Protein AF-A0A931NSG3-F1 (afdb_monomer_lite)

Sequence (64 aa):
PHDTAQILSNYGVMVRAGWHCAEPVLTKRKIGPAVRVSLMFYNTRSEINYLVSILGKIRKEMGL

Structure (mmCIF, N/CA/C/O backbone):
data_AF-A0A931NSG3-F1
#
_entry.id   AF-A0A931NSG3-F1
#
loop_
_atom_site.group_PDB
_atom_site.id
_atom_site.type_symbol
_atom_site.label_atom_id
_atom_site.label_alt_id
_atom_site.label_comp_id
_atom_site.label_asym_id
_atom_site.label_entity_id
_atom_site.label_seq_id
_atom_site.pdbx_PDB_ins_code
_atom_site.Cartn_x
_atom_site.Cartn_y
_atom_site.Cartn_z
_atom_site.occupancy
_atom_site.B_iso_or_equiv
_atom_site.auth_seq_id
_atom_site.auth_comp_id
_atom_site.auth_asym_id
_atom_site.auth_atom_id
_atom_site.pdbx_PDB_model_num
ATOM 1 N N . PRO A 1 1 ? 8.334 8.050 -1.388 1.00 75.56 1 PRO A N 1
ATOM 2 C CA . PRO A 1 1 ? 7.441 6.873 -1.202 1.00 75.56 1 PRO A CA 1
ATOM 3 C C . PRO A 1 1 ? 7.890 5.929 -0.074 1.00 75.56 1 PRO A C 1
ATOM 5 O O . PRO A 1 1 ? 7.031 5.337 0.571 1.00 75.56 1 PRO A O 1
ATOM 8 N N . HIS A 1 2 ? 9.201 5.777 0.161 1.00 84.00 2 HIS A N 1
ATOM 9 C CA . HIS A 1 2 ? 9.717 4.929 1.241 1.00 84.00 2 HIS A CA 1
ATOM 10 C C . HIS A 1 2 ? 9.254 5.411 2.627 1.00 84.00 2 HIS A C 1
ATOM 12 O O . HIS A 1 2 ? 8.710 4.614 3.383 1.00 84.00 2 HIS A O 1
ATOM 18 N N . ASP A 1 3 ? 9.339 6.717 2.900 1.00 88.94 3 ASP A N 1
ATOM 19 C CA . ASP A 1 3 ? 8.919 7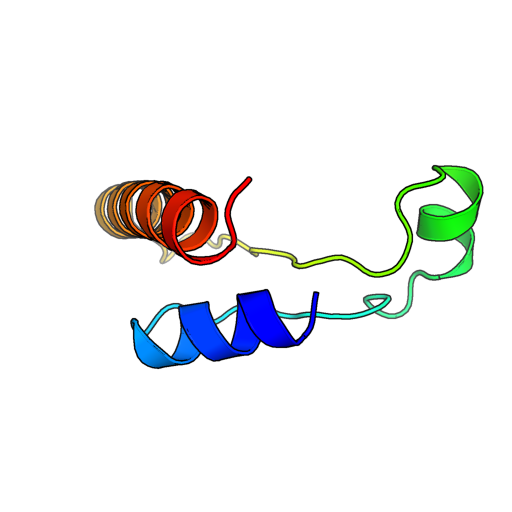.304 4.185 1.00 88.94 3 ASP A CA 1
ATOM 20 C C . ASP A 1 3 ? 7.442 7.038 4.479 1.00 88.94 3 ASP A C 1
ATOM 22 O O . ASP A 1 3 ? 7.086 6.559 5.549 1.00 88.94 3 ASP A O 1
ATOM 26 N N . THR A 1 4 ? 6.570 7.245 3.487 1.00 90.56 4 THR A N 1
ATOM 27 C CA . THR A 1 4 ? 5.136 6.952 3.609 1.00 90.56 4 THR A CA 1
ATOM 28 C C . THR A 1 4 ? 4.878 5.482 3.952 1.00 90.56 4 THR A C 1
ATOM 30 O O . THR A 1 4 ? 4.024 5.194 4.785 1.00 90.56 4 THR A O 1
ATOM 33 N N . ALA A 1 5 ? 5.609 4.542 3.342 1.00 92.88 5 ALA A N 1
ATOM 34 C CA . ALA A 1 5 ? 5.466 3.120 3.652 1.00 92.88 5 ALA A CA 1
ATOM 35 C C . ALA A 1 5 ? 5.992 2.768 5.051 1.00 92.88 5 ALA A C 1
ATOM 37 O O . ALA A 1 5 ? 5.376 1.960 5.742 1.00 92.88 5 ALA A O 1
ATOM 38 N N . GLN A 1 6 ? 7.082 3.399 5.486 1.00 92.88 6 GLN A N 1
ATOM 39 C CA . GLN A 1 6 ? 7.625 3.221 6.830 1.00 92.88 6 GLN A CA 1
ATOM 40 C C . GLN A 1 6 ? 6.664 3.758 7.901 1.00 92.88 6 GLN A C 1
ATOM 42 O O . GLN A 1 6 ? 6.386 3.063 8.876 1.00 92.88 6 GLN A O 1
ATOM 47 N N . ILE A 1 7 ? 6.081 4.942 7.691 1.00 92.69 7 ILE A N 1
ATOM 48 C CA . ILE A 1 7 ? 5.073 5.509 8.596 1.00 92.69 7 ILE A CA 1
ATOM 49 C C . ILE A 1 7 ? 3.829 4.610 8.645 1.00 92.69 7 ILE A C 1
ATOM 51 O O . ILE A 1 7 ? 3.358 4.280 9.730 1.00 92.69 7 ILE A O 1
ATOM 55 N N . LEU A 1 8 ? 3.321 4.149 7.495 1.00 93.69 8 LEU A N 1
ATOM 56 C CA . LEU A 1 8 ? 2.194 3.205 7.447 1.00 93.69 8 LEU A CA 1
ATOM 57 C C . LEU A 1 8 ? 2.496 1.906 8.208 1.00 93.69 8 LEU A C 1
ATOM 59 O O . LEU A 1 8 ? 1.634 1.424 8.944 1.00 93.69 8 LEU A O 1
ATOM 63 N N . SER A 1 9 ? 3.723 1.387 8.105 1.00 94.50 9 SER A N 1
ATOM 64 C CA . SER A 1 9 ? 4.157 0.206 8.856 1.00 94.50 9 SER A CA 1
ATOM 65 C C . SER A 1 9 ? 4.105 0.423 10.371 1.00 94.50 9 SER A C 1
ATOM 67 O O . SER A 1 9 ? 3.711 -0.492 11.091 1.00 94.50 9 SER A O 1
ATOM 69 N N . ASN A 1 10 ? 4.436 1.621 10.865 1.00 93.81 10 ASN A N 1
ATOM 70 C CA . ASN A 1 10 ? 4.327 1.954 12.293 1.00 93.81 10 ASN A CA 1
ATOM 71 C C . ASN A 1 10 ? 2.869 1.950 12.785 1.00 93.81 10 ASN A C 1
ATOM 73 O O . ASN A 1 10 ? 2.608 1.657 13.948 1.00 93.81 10 ASN A O 1
ATOM 77 N N . TYR A 1 11 ? 1.917 2.226 11.891 1.00 94.56 11 TYR A N 1
ATOM 78 C CA . TYR A 1 11 ? 0.479 2.113 12.147 1.00 94.56 11 TYR A CA 1
ATOM 79 C C . TYR A 1 11 ? -0.078 0.702 11.870 1.00 94.56 11 TYR A C 1
ATOM 81 O O . TYR A 1 11 ? -1.291 0.515 11.834 1.00 94.56 11 TYR A O 1
ATOM 89 N N . GLY A 1 12 ? 0.781 -0.301 11.646 1.00 95.50 12 GLY A N 1
ATOM 90 C CA . GLY A 1 12 ? 0.363 -1.677 11.358 1.00 95.50 12 GLY A CA 1
ATOM 91 C C . GLY A 1 12 ? -0.234 -1.879 9.960 1.00 95.50 12 GLY A C 1
ATOM 92 O O . GLY A 1 12 ? -0.832 -2.918 9.689 1.00 95.50 12 GLY A O 1
ATOM 93 N N . VAL A 1 13 ? -0.079 -0.909 9.055 1.00 96.19 13 VAL A N 1
ATOM 94 C CA . VAL A 1 13 ? -0.587 -0.976 7.681 1.00 96.19 13 VAL A CA 1
ATOM 95 C C . VAL A 1 13 ? 0.546 -1.366 6.736 1.00 96.19 13 VAL A C 1
ATOM 97 O O . VAL A 1 13 ? 1.414 -0.562 6.399 1.00 96.19 13 VAL A O 1
ATOM 100 N N . MET A 1 14 ? 0.530 -2.614 6.273 1.00 95.44 14 MET A N 1
ATOM 101 C CA . MET A 1 14 ? 1.567 -3.135 5.383 1.00 95.44 14 MET A CA 1
ATOM 102 C C . MET A 1 14 ? 1.284 -2.764 3.924 1.00 95.44 14 MET A C 1
ATOM 104 O O . MET A 1 14 ? 0.259 -3.129 3.349 1.00 95.44 14 MET A O 1
ATOM 108 N N . VAL A 1 15 ? 2.227 -2.059 3.301 1.00 96.19 15 VAL A N 1
ATOM 109 C CA . VAL A 1 15 ? 2.169 -1.632 1.895 1.00 96.19 15 VAL A CA 1
ATOM 110 C C . VAL A 1 15 ? 3.506 -1.882 1.212 1.00 96.19 15 VAL A C 1
ATOM 112 O O . VAL A 1 15 ? 4.517 -2.117 1.871 1.00 96.19 15 VAL A O 1
ATOM 115 N N . ARG A 1 16 ? 3.543 -1.798 -0.122 1.00 97.38 16 ARG A N 1
ATOM 116 C CA . ARG A 1 16 ? 4.806 -1.852 -0.867 1.00 97.38 16 ARG A CA 1
ATOM 117 C C . ARG A 1 16 ? 5.143 -0.487 -1.441 1.00 97.38 16 ARG A C 1
ATOM 119 O O . ARG A 1 16 ? 4.291 0.115 -2.084 1.00 97.38 16 ARG A O 1
ATOM 126 N N . ALA A 1 17 ? 6.381 -0.036 -1.262 1.00 96.88 17 ALA A N 1
ATOM 127 C CA . ALA A 1 17 ? 6.927 1.146 -1.925 1.00 96.88 17 ALA A CA 1
ATOM 128 C C . ALA A 1 17 ? 7.905 0.758 -3.044 1.00 96.88 17 ALA A C 1
ATOM 130 O O . ALA A 1 17 ? 8.532 -0.301 -2.988 1.00 96.88 17 ALA A O 1
ATOM 131 N N . GLY A 1 18 ? 8.041 1.622 -4.050 1.00 96.69 18 GLY A N 1
ATOM 132 C CA . GLY A 1 18 ? 9.075 1.543 -5.084 1.00 96.69 18 GLY A CA 1
ATOM 133 C C . GLY A 1 18 ? 8.509 1.524 -6.502 1.00 96.69 18 GLY A C 1
ATOM 134 O O . GLY A 1 18 ? 7.412 2.007 -6.760 1.00 96.69 18 GLY A O 1
ATOM 135 N N . TRP A 1 19 ? 9.272 0.952 -7.431 1.00 97.50 19 TRP A N 1
ATOM 136 C CA . TRP A 1 19 ? 8.885 0.837 -8.843 1.00 97.50 19 TRP A CA 1
ATOM 137 C C . TRP A 1 19 ? 7.955 -0.340 -9.141 1.00 97.50 19 TRP A C 1
ATOM 139 O O . TRP A 1 19 ? 7.463 -0.473 -10.256 1.00 97.50 19 TRP A O 1
ATOM 149 N N . HIS A 1 20 ? 7.744 -1.228 -8.166 1.00 96.75 20 HIS A N 1
ATOM 150 C CA . HIS A 1 20 ? 6.905 -2.427 -8.301 1.00 96.75 20 HIS A CA 1
ATOM 151 C C . HIS A 1 20 ? 7.272 -3.312 -9.505 1.00 96.75 20 HIS A C 1
ATOM 153 O O . HIS A 1 20 ? 6.390 -3.929 -10.099 1.00 96.75 20 HIS A O 1
ATOM 159 N N . CYS A 1 21 ? 8.560 -3.342 -9.872 1.00 97.12 21 CYS A N 1
ATOM 160 C CA . CYS A 1 21 ? 9.070 -4.018 -11.071 1.00 97.12 21 CYS A CA 1
ATOM 161 C C . CYS A 1 21 ? 8.404 -3.542 -12.381 1.00 97.12 21 CYS A C 1
ATOM 163 O O . CYS A 1 21 ? 8.374 -4.273 -13.364 1.00 97.12 21 CYS A O 1
ATOM 165 N N . ALA A 1 22 ? 7.861 -2.321 -12.395 1.00 97.38 22 ALA A N 1
ATOM 166 C CA . ALA A 1 22 ? 7.082 -1.750 -13.493 1.00 97.38 22 ALA A CA 1
ATOM 167 C C . ALA A 1 22 ? 7.543 -0.323 -13.855 1.00 97.38 22 ALA A C 1
ATOM 169 O O . ALA A 1 22 ? 6.740 0.517 -14.272 1.00 97.38 22 ALA A O 1
ATOM 170 N N . GLU A 1 23 ? 8.841 -0.046 -13.701 1.00 97.88 23 GLU A N 1
ATOM 171 C CA . GLU A 1 23 ? 9.448 1.267 -13.950 1.00 97.88 23 GLU A CA 1
ATOM 172 C C . GLU A 1 23 ? 9.082 1.876 -15.317 1.00 97.88 23 GLU A C 1
ATOM 174 O O . GLU A 1 23 ? 8.614 3.018 -15.324 1.00 97.88 23 GLU A O 1
ATOM 179 N N . PRO A 1 24 ? 9.146 1.152 -16.460 1.00 98.12 24 PRO A N 1
ATOM 180 C CA . PRO A 1 24 ? 8.821 1.750 -17.758 1.00 98.12 24 PRO A CA 1
ATOM 181 C C . PRO A 1 24 ? 7.402 2.337 -17.826 1.00 98.12 24 PRO A C 1
ATOM 183 O O . PRO A 1 24 ? 7.179 3.400 -18.408 1.00 98.12 24 PRO A O 1
ATOM 186 N N . VAL A 1 25 ? 6.427 1.669 -17.199 1.00 97.81 25 VAL A N 1
ATOM 187 C CA . VAL A 1 25 ? 5.022 2.103 -17.194 1.00 97.81 25 VAL A CA 1
ATOM 188 C C . VAL A 1 25 ? 4.821 3.310 -16.280 1.00 97.81 25 VAL A C 1
ATOM 190 O O . VAL A 1 25 ? 4.136 4.261 -16.663 1.00 97.81 25 VAL A O 1
ATOM 193 N N . LEU A 1 26 ? 5.419 3.291 -15.086 1.00 97.50 26 LEU A N 1
ATOM 194 C CA . LEU A 1 26 ? 5.314 4.383 -14.114 1.00 97.50 26 LEU A CA 1
ATOM 195 C C . LEU A 1 26 ? 5.980 5.666 -14.625 1.00 97.50 26 LEU A C 1
ATOM 197 O O . LEU A 1 26 ? 5.425 6.755 -14.450 1.00 97.50 26 LEU A O 1
ATOM 201 N N . THR A 1 27 ? 7.110 5.536 -15.324 1.00 97.50 27 THR A N 1
ATOM 202 C CA . THR A 1 27 ? 7.805 6.654 -15.973 1.00 97.50 27 THR A CA 1
ATOM 203 C C . THR A 1 27 ? 6.994 7.213 -17.139 1.00 97.50 27 THR A C 1
ATOM 205 O O . THR A 1 27 ? 6.758 8.420 -17.189 1.00 97.50 27 THR A O 1
ATOM 208 N N . LYS A 1 28 ? 6.452 6.358 -18.024 1.00 98.12 28 LYS A N 1
ATOM 209 C CA . LYS A 1 28 ? 5.577 6.800 -19.130 1.00 98.12 28 LYS A CA 1
ATOM 210 C C . LYS A 1 28 ? 4.351 7.578 -18.634 1.00 98.12 28 LYS A C 1
ATOM 212 O O . LYS A 1 28 ? 3.889 8.493 -19.311 1.00 98.12 28 LYS A O 1
ATOM 217 N N . ARG A 1 29 ? 3.830 7.233 -17.453 1.00 97.31 29 ARG A N 1
ATOM 218 C CA . ARG A 1 29 ? 2.685 7.908 -16.819 1.00 97.31 29 ARG A CA 1
ATOM 219 C C . ARG A 1 29 ? 3.058 9.109 -15.945 1.00 97.31 29 ARG A C 1
ATOM 221 O O . ARG A 1 29 ? 2.155 9.719 -15.386 1.00 97.31 29 ARG A O 1
ATOM 228 N N . LYS A 1 30 ? 4.346 9.457 -15.832 1.00 97.19 30 LYS A N 1
ATOM 229 C CA . LYS A 1 30 ? 4.849 10.547 -14.973 1.00 97.19 30 LYS A CA 1
ATOM 230 C C . LYS A 1 30 ? 4.460 10.390 -13.491 1.00 97.19 30 LYS A C 1
ATOM 232 O O . LYS A 1 30 ? 4.267 11.379 -12.797 1.00 97.19 30 LYS A O 1
ATOM 237 N N . ILE A 1 31 ? 4.335 9.147 -13.015 1.00 95.94 31 ILE A N 1
ATOM 238 C CA . ILE A 1 31 ? 3.997 8.834 -11.614 1.00 95.94 31 ILE A CA 1
ATOM 239 C C . ILE A 1 31 ? 5.270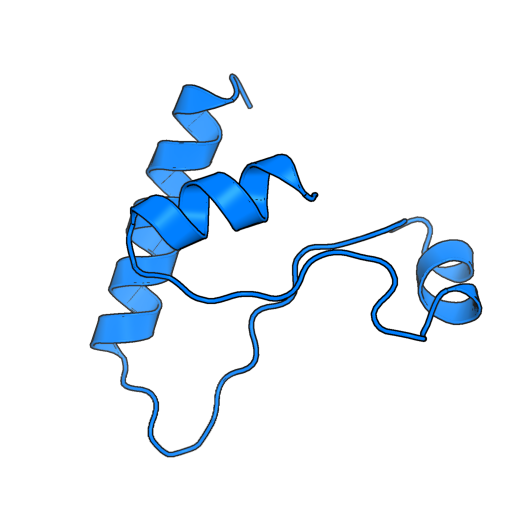 8.715 -10.762 1.00 95.94 31 ILE A C 1
ATOM 241 O O . ILE A 1 31 ? 5.287 9.153 -9.616 1.00 95.94 31 ILE A O 1
ATOM 245 N N . GLY A 1 32 ? 6.338 8.131 -11.321 1.00 95.38 32 GLY A N 1
ATOM 246 C CA . GLY A 1 32 ? 7.549 7.791 -10.566 1.00 95.38 32 GLY A CA 1
ATOM 247 C C . GLY A 1 32 ? 7.349 6.598 -9.610 1.00 95.38 32 GLY A C 1
ATOM 248 O O . GLY A 1 32 ? 6.381 5.844 -9.759 1.00 95.38 32 GLY A O 1
ATOM 249 N N . PRO A 1 33 ? 8.258 6.385 -8.639 1.00 95.75 33 PRO A N 1
ATOM 250 C CA . PRO A 1 33 ? 8.117 5.325 -7.645 1.00 95.75 33 PRO A CA 1
ATOM 251 C C . PRO A 1 33 ? 6.951 5.627 -6.696 1.00 95.75 33 PRO A C 1
ATOM 253 O O . PRO A 1 33 ? 6.832 6.730 -6.161 1.00 95.75 33 PRO A O 1
ATOM 256 N N . ALA A 1 34 ? 6.111 4.629 -6.438 1.00 95.75 34 ALA A N 1
ATOM 257 C CA . ALA A 1 34 ? 4.837 4.808 -5.750 1.00 95.75 34 ALA A CA 1
ATOM 258 C C . ALA A 1 34 ? 4.731 3.948 -4.484 1.00 95.75 34 ALA A C 1
ATOM 260 O O . ALA A 1 34 ? 5.564 3.081 -4.214 1.00 95.75 34 ALA A O 1
ATOM 261 N N . VAL A 1 35 ? 3.695 4.216 -3.689 1.00 95.69 35 VAL A N 1
ATOM 262 C CA . VAL A 1 35 ? 3.198 3.294 -2.663 1.00 95.69 35 VAL A CA 1
ATOM 263 C C . VAL A 1 35 ? 1.970 2.594 -3.230 1.00 95.69 35 VAL A C 1
ATOM 265 O O . VAL A 1 35 ? 1.067 3.253 -3.745 1.00 95.69 35 VAL A O 1
ATOM 268 N N . ARG A 1 36 ? 1.923 1.265 -3.129 1.00 96.94 36 ARG A N 1
ATOM 269 C CA . ARG A 1 36 ? 0.812 0.443 -3.612 1.00 96.94 36 ARG A CA 1
ATOM 270 C C . ARG A 1 36 ? 0.177 -0.335 -2.470 1.00 96.94 36 ARG A C 1
ATOM 272 O O . ARG A 1 36 ? 0.844 -1.121 -1.794 1.00 96.94 36 ARG A O 1
ATOM 279 N N . VAL A 1 37 ? -1.135 -0.178 -2.341 1.00 96.81 37 VAL A N 1
ATOM 280 C CA . VAL A 1 37 ? -2.008 -1.032 -1.529 1.00 96.81 37 VAL A CA 1
ATOM 281 C C . VAL A 1 37 ? -2.596 -2.101 -2.446 1.00 96.81 37 VAL A C 1
ATOM 283 O O . VAL A 1 37 ? -3.026 -1.795 -3.554 1.00 96.81 37 VAL A O 1
ATOM 286 N N . SER A 1 38 ? -2.561 -3.363 -2.023 1.00 96.94 38 SER A N 1
ATOM 287 C CA . SER A 1 38 ? -3.128 -4.489 -2.778 1.00 96.94 38 SER A CA 1
ATOM 288 C C . SER A 1 38 ? -4.196 -5.142 -1.907 1.00 96.94 38 SER A C 1
ATOM 290 O O . SER A 1 38 ? -3.869 -5.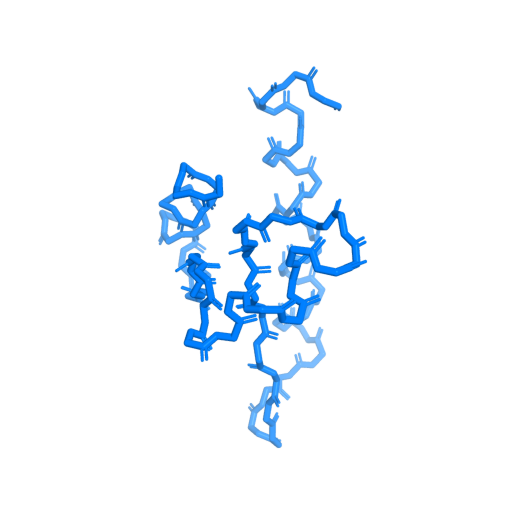617 -0.825 1.00 96.94 38 SER A O 1
ATOM 292 N N . LEU A 1 39 ? -5.453 -5.107 -2.349 1.00 96.88 39 LEU A N 1
ATOM 293 C CA . LEU A 1 39 ? -6.592 -5.681 -1.628 1.00 96.88 39 LEU A CA 1
ATOM 294 C C . LEU A 1 39 ? -6.911 -7.074 -2.177 1.00 96.88 39 LEU A C 1
ATOM 296 O O . LEU A 1 39 ? -6.813 -7.297 -3.383 1.00 96.88 39 LEU A O 1
ATOM 300 N N . MET A 1 40 ? -7.314 -7.983 -1.296 1.00 97.50 40 MET A N 1
ATOM 301 C CA . MET A 1 40 ? -7.699 -9.363 -1.594 1.00 97.50 40 MET A CA 1
ATOM 302 C C . MET A 1 40 ? -9.042 -9.706 -0.937 1.00 97.50 40 MET A C 1
ATOM 304 O O . MET A 1 40 ? -9.575 -8.930 -0.148 1.00 97.50 40 MET A O 1
ATOM 308 N N . PHE A 1 41 ? -9.590 -10.886 -1.243 1.00 97.19 41 PHE A N 1
ATOM 309 C CA . PHE A 1 41 ? -10.905 -11.328 -0.753 1.00 97.19 41 PHE A CA 1
ATOM 310 C C . PHE A 1 41 ? -11.007 -11.436 0.777 1.00 97.19 41 PHE A C 1
ATOM 312 O O . PHE A 1 41 ? -12.106 -11.390 1.317 1.00 97.19 41 PHE A O 1
ATOM 319 N N . T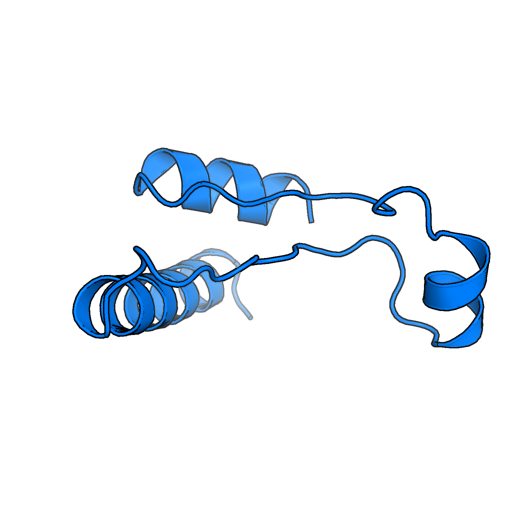YR A 1 42 ? -9.877 -11.590 1.470 1.00 97.44 42 TYR A N 1
ATOM 320 C CA . TYR A 1 42 ? -9.819 -11.649 2.929 1.00 97.44 42 TYR A CA 1
ATOM 321 C C . TYR A 1 42 ? -9.744 -10.268 3.589 1.00 97.44 42 TYR A C 1
ATOM 323 O O . TYR A 1 42 ? -9.822 -10.181 4.810 1.00 97.44 42 TYR A O 1
ATOM 331 N N . ASN A 1 43 ? -9.582 -9.191 2.814 1.00 98.06 43 ASN A N 1
ATOM 332 C CA . ASN A 1 43 ? -9.592 -7.853 3.379 1.00 98.06 43 ASN A CA 1
ATOM 333 C C . ASN A 1 43 ? -11.008 -7.394 3.711 1.00 98.06 43 ASN A C 1
ATOM 335 O O . ASN A 1 43 ? -11.975 -7.706 3.015 1.00 98.06 43 ASN A O 1
ATOM 339 N N . THR A 1 44 ? -11.118 -6.587 4.759 1.00 98.31 44 THR A N 1
ATOM 340 C CA . THR A 1 44 ? -12.407 -6.109 5.265 1.00 98.31 44 THR A CA 1
ATOM 341 C C . THR A 1 44 ? -12.629 -4.632 4.963 1.00 98.31 44 THR A C 1
ATOM 343 O O . THR A 1 44 ? -11.698 -3.839 4.804 1.00 98.31 44 THR A O 1
ATOM 346 N N . ARG A 1 45 ? -13.898 -4.208 4.932 1.00 97.62 45 ARG A N 1
ATOM 347 C CA . ARG A 1 45 ? -14.230 -2.785 4.769 1.00 97.62 45 ARG A CA 1
ATOM 348 C C . ARG A 1 45 ? -13.676 -1.933 5.915 1.00 97.62 45 ARG A C 1
ATOM 350 O O . ARG A 1 45 ? -13.276 -0.795 5.683 1.00 97.62 45 ARG A O 1
ATOM 357 N N . SER A 1 46 ? -13.623 -2.486 7.125 1.00 98.25 46 SER A N 1
ATOM 358 C CA . SER A 1 46 ? -13.011 -1.852 8.295 1.00 98.25 46 SER A CA 1
ATOM 359 C C . SER A 1 46 ? -11.521 -1.581 8.101 1.00 98.25 46 SER A C 1
ATOM 361 O O . SER A 1 46 ? -11.081 -0.479 8.413 1.00 98.25 46 SER A O 1
ATOM 363 N N . GLU A 1 47 ? -10.760 -2.516 7.524 1.00 97.75 47 GLU A N 1
ATOM 364 C CA . GLU A 1 47 ? -9.339 -2.304 7.206 1.00 97.75 47 GLU A CA 1
ATOM 365 C C . GLU A 1 47 ? -9.148 -1.175 6.189 1.00 97.75 47 GLU A C 1
ATOM 367 O O . GLU A 1 47 ? -8.278 -0.323 6.359 1.00 97.75 47 GLU A O 1
ATOM 372 N N . ILE A 1 48 ? -10.000 -1.117 5.158 1.00 97.06 48 ILE A N 1
ATOM 373 C CA . ILE A 1 48 ? -9.960 -0.046 4.151 1.00 97.06 48 ILE A CA 1
ATOM 374 C C . ILE A 1 48 ? -10.260 1.311 4.800 1.00 97.06 48 ILE A C 1
ATOM 376 O O . ILE A 1 48 ? -9.552 2.288 4.556 1.00 97.06 48 ILE A O 1
ATOM 380 N N . ASN A 1 49 ? -11.282 1.381 5.655 1.00 97.56 49 ASN A N 1
ATOM 381 C CA . ASN A 1 49 ? -11.629 2.610 6.368 1.00 97.56 49 ASN A CA 1
ATOM 382 C C . ASN A 1 49 ? -10.497 3.049 7.312 1.00 97.56 49 ASN A C 1
ATOM 384 O O . ASN A 1 49 ? -10.175 4.237 7.379 1.00 97.56 49 ASN A O 1
ATOM 388 N N . TYR A 1 50 ? -9.861 2.096 7.999 1.00 97.50 50 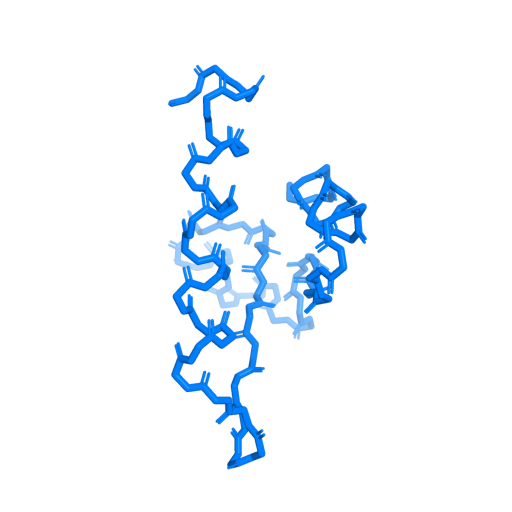TYR A N 1
ATOM 389 C CA . TYR A 1 50 ? -8.703 2.362 8.845 1.00 97.50 50 TYR A CA 1
ATOM 390 C C . TYR A 1 50 ? -7.538 2.933 8.029 1.00 97.50 50 TYR A C 1
ATOM 392 O O . TYR A 1 50 ? -7.048 4.013 8.360 1.00 97.50 50 TYR A O 1
ATOM 400 N N . LEU A 1 51 ? -7.171 2.293 6.913 1.00 96.94 51 LEU A N 1
ATOM 401 C CA . LEU A 1 51 ? -6.149 2.775 5.977 1.00 96.94 51 LEU A CA 1
ATOM 402 C C . LEU A 1 51 ? -6.414 4.224 5.540 1.00 96.94 51 LEU A C 1
ATOM 404 O O . LEU A 1 51 ? -5.515 5.058 5.617 1.00 96.94 51 LEU A O 1
ATOM 408 N N . VAL A 1 52 ? -7.640 4.544 5.114 1.00 95.69 52 VAL A N 1
ATOM 409 C CA . VAL A 1 52 ? -8.012 5.906 4.690 1.00 95.69 52 VAL A CA 1
ATOM 410 C C . VAL A 1 52 ? -7.854 6.906 5.839 1.00 95.69 52 VAL A C 1
ATOM 412 O O . VAL A 1 52 ? -7.337 8.005 5.628 1.00 95.69 52 VAL A O 1
ATOM 415 N N . SER A 1 53 ? -8.232 6.524 7.064 1.00 95.56 53 SER A N 1
ATOM 416 C CA . SER A 1 53 ? -8.061 7.385 8.241 1.00 95.56 53 SER A CA 1
ATOM 417 C C . SER A 1 53 ? -6.585 7.681 8.538 1.00 95.56 53 SER A C 1
ATOM 419 O O . SER A 1 53 ? -6.235 8.824 8.838 1.00 95.56 53 SER A O 1
ATOM 421 N N . ILE A 1 54 ? -5.707 6.681 8.397 1.00 94.81 54 ILE A N 1
ATOM 422 C CA . ILE A 1 54 ? -4.266 6.824 8.613 1.00 94.81 54 ILE A CA 1
ATOM 423 C C . ILE A 1 54 ? -3.634 7.676 7.513 1.00 94.81 54 ILE A C 1
ATOM 425 O O . ILE A 1 54 ? -2.878 8.589 7.826 1.00 94.81 54 ILE A O 1
ATOM 429 N N . LEU A 1 55 ? -3.996 7.477 6.242 1.00 93.19 55 LEU A N 1
ATOM 430 C CA . LEU A 1 55 ? -3.512 8.320 5.141 1.00 93.19 55 LEU A CA 1
ATOM 431 C C . LEU A 1 55 ? -3.839 9.807 5.360 1.00 93.19 55 LEU A C 1
ATOM 433 O O . LEU A 1 55 ? -3.001 10.666 5.088 1.00 93.19 55 LEU A O 1
ATOM 437 N N . GLY A 1 56 ? -5.020 10.113 5.906 1.00 91.81 56 GLY A N 1
ATOM 438 C CA . GLY A 1 56 ? -5.391 11.478 6.283 1.00 91.81 56 GLY A CA 1
ATOM 439 C C . GLY A 1 56 ? -4.514 12.075 7.393 1.00 91.81 56 GLY A C 1
ATOM 440 O O . GLY A 1 56 ? -4.245 13.275 7.368 1.00 91.81 56 GLY A O 1
ATOM 441 N N . LYS A 1 57 ? -4.042 11.259 8.346 1.00 90.56 57 LYS A N 1
ATOM 442 C CA . LYS A 1 57 ? -3.091 11.684 9.390 1.00 90.56 57 LYS A CA 1
ATOM 443 C C . LYS A 1 57 ? -1.696 11.908 8.815 1.00 90.56 57 LYS A C 1
ATOM 445 O O . LYS A 1 57 ? -1.142 12.988 8.991 1.00 90.56 57 LYS A O 1
ATOM 450 N N . ILE A 1 58 ? -1.189 10.940 8.051 1.00 89.69 58 ILE A N 1
ATOM 451 C CA . ILE A 1 58 ? 0.144 10.997 7.432 1.00 89.69 58 ILE A CA 1
ATOM 452 C C . ILE A 1 58 ? 0.276 12.229 6.542 1.00 89.69 58 ILE A C 1
ATOM 454 O O . ILE A 1 58 ? 1.281 12.927 6.599 1.00 89.69 58 ILE A O 1
ATOM 458 N N . ARG A 1 59 ? -0.754 12.536 5.746 1.00 88.44 59 ARG A N 1
ATOM 459 C CA . ARG A 1 59 ? -0.761 13.729 4.898 1.00 88.44 59 ARG A CA 1
ATOM 460 C C . ARG A 1 59 ? -0.521 15.014 5.707 1.00 88.44 59 ARG A C 1
ATOM 462 O O . ARG A 1 59 ? 0.289 15.837 5.297 1.00 88.44 59 ARG A O 1
ATOM 469 N N . LYS A 1 60 ? -1.164 15.146 6.874 1.00 87.00 60 LYS A N 1
ATOM 470 C CA . LYS A 1 60 ? -0.969 16.290 7.779 1.00 87.00 60 LYS A CA 1
ATOM 471 C C . LYS A 1 60 ? 0.426 16.301 8.405 1.00 87.00 60 LYS A C 1
ATOM 473 O O . LYS A 1 60 ? 1.045 17.355 8.453 1.00 87.00 60 LYS A O 1
ATOM 478 N N . GLU A 1 61 ? 0.923 15.147 8.852 1.00 84.12 61 GLU A N 1
ATOM 479 C CA . GLU A 1 61 ? 2.270 15.005 9.435 1.00 84.12 61 GLU A CA 1
ATOM 480 C C . GLU A 1 61 ? 3.379 15.359 8.430 1.00 84.12 61 GLU A C 1
ATOM 482 O O . GLU A 1 61 ? 4.391 15.942 8.805 1.00 84.12 61 GLU A O 1
ATOM 487 N N . MET A 1 62 ? 3.168 15.058 7.145 1.00 83.69 62 MET A N 1
ATOM 488 C CA . MET A 1 62 ? 4.091 15.393 6.056 1.00 83.69 62 MET A CA 1
ATOM 489 C C . MET A 1 62 ? 3.920 16.825 5.512 1.00 83.69 62 MET A C 1
ATOM 491 O O . MET A 1 62 ? 4.677 17.220 4.628 1.00 83.69 62 MET A O 1
ATOM 495 N N . GLY A 1 63 ? 2.946 17.599 6.011 1.00 78.62 63 GLY A N 1
ATOM 496 C CA . GLY A 1 63 ? 2.705 18.985 5.591 1.00 78.62 63 GLY A CA 1
ATOM 497 C C . GLY A 1 63 ? 2.106 19.150 4.185 1.00 78.62 63 GLY A C 1
ATOM 498 O O . GLY A 1 63 ? 2.389 20.151 3.528 1.00 78.62 63 GLY A O 1
ATOM 499 N N . LEU A 1 64 ? 1.310 18.178 3.715 1.00 69.31 64 LEU A N 1
ATOM 500 C CA . LEU A 1 64 ? 0.712 18.118 2.364 1.00 69.31 64 LEU A CA 1
ATOM 501 C C . LEU A 1 64 ? -0.816 18.310 2.344 1.00 69.31 64 LEU A C 1
ATOM 503 O O . LEU A 1 64 ? -1.489 18.070 3.366 1.00 69.31 64 LEU A O 1
#

Foldseek 3Di:
DVVVQVQCVVVVHHWDWFCPVPVVPCVVVV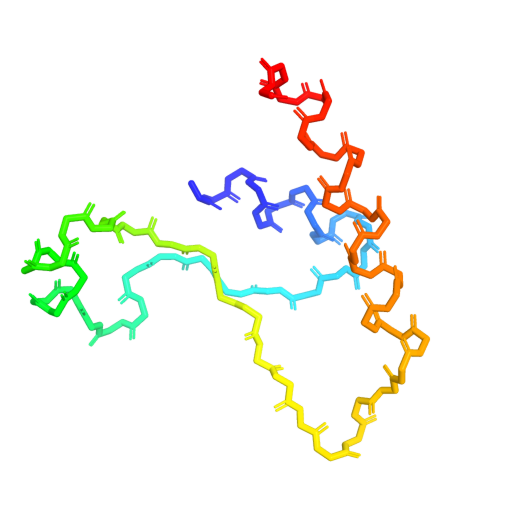NHIDIDDDDDPPDDPVSVVVVVVSVVVVCVVVVD

pLDDT: mean 94.04, std 5.66, range [69.31, 98.31]

Secondary structure (DSSP, 8-state):
-HHHHHHHHHTT---EEE-TT-HHHHHHTT--SEEE----TT--HHHHHHHHHHHHHHHHHTT-

Radius of gyration: 12.86 Å; chains: 1; bounding box: 24×31×31 Å